Protein AF-A0A813GAQ8-F1 (afdb_monomer)

pLDDT: mean 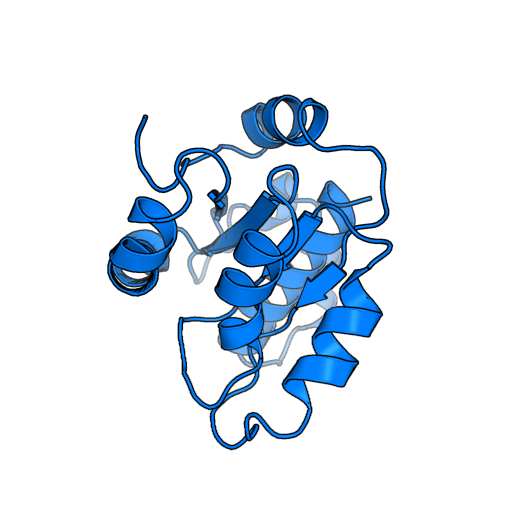83.25, std 10.01, range [45.62, 95.88]

Organism: Polarella glacialis (NCBI:txid89957)

Nearest PDB structures (foldseek):
  3jte-assembly1_A  TM=4.793E-01  e=2.007E+00  Acetivibrio thermocellus ATCC 27405
  4rpi-assembly2_B  TM=3.669E-01  e=3.380E+00  Mycobacterium tuberculosis
  4rpi-assembly1_C  TM=3.665E-01  e=3.851E+00  Mycobacterium tuberculosis
  8uwq-assembly1_A  TM=3.084E-01  e=8.418E+00  Bacteroides thetaiotaomicron VPI-5482

Secondary structure (DSSP, 8-state):
--SEEE--HHHHHHHHTTS-S--EEEE----S---GGGHHHHHHTTTT-SEEEE-----TTSGGGHHHHHHHH-TT-EEEEEEEGGGHHHHHHHTHHHHHHSTTTEEEEEE---TTT-TTTTTTT-HHHHHHTTTS-HHHHHHHHHHHHHHHHH-

Foldseek 3Di:
DQLEAEDALVVVLVLCVLADDFFEAEFEWDDFQQACPCLVVVLVVCVRPQEYEYADFDDNRTPNVNVLVNCVVDVRRAYEYEAAPVCVVVRCVRCVVSSNVNPSRHYYHHAPCDPDPHVCCVVLVNVVVLVVCPPPDSVVSVSVSRSVSCNVSRD

Structure (mmCIF, N/CA/C/O backbone):
data_AF-A0A813GAQ8-F1
#
_entry.id   AF-A0A813GAQ8-F1
#
loop_
_atom_site.group_PDB
_atom_site.id
_atom_site.type_symbol
_atom_site.label_atom_id
_atom_site.label_alt_id
_atom_site.label_comp_id
_atom_site.label_asym_id
_atom_site.label_entity_id
_atom_site.label_seq_id
_atom_site.pdbx_PDB_ins_code
_atom_site.Cartn_x
_atom_site.Cartn_y
_atom_site.Cartn_z
_atom_site.occupancy
_atom_site.B_iso_or_equiv
_atom_site.auth_seq_id
_atom_site.auth_comp_id
_atom_site.auth_asym_id
_atom_site.auth_atom_id
_atom_site.pdbx_PDB_model_num
ATOM 1 N N . MET A 1 1 ? -11.928 14.514 4.414 1.00 47.16 1 MET A N 1
ATOM 2 C CA . MET A 1 1 ? -10.513 14.083 4.308 1.00 47.16 1 MET A CA 1
ATOM 3 C C . MET A 1 1 ? -10.247 13.705 2.863 1.00 47.16 1 MET A C 1
ATOM 5 O O . MET A 1 1 ? -11.200 13.271 2.224 1.00 47.16 1 MET A O 1
ATOM 9 N N . PRO A 1 2 ? -9.024 13.881 2.333 1.00 51.22 2 PRO A N 1
ATOM 10 C CA . PRO A 1 2 ? -8.689 13.305 1.038 1.00 51.22 2 PRO A CA 1
ATOM 11 C C . PRO A 1 2 ? -8.963 11.790 1.075 1.00 51.22 2 PRO A C 1
ATOM 13 O O . PRO A 1 2 ? -8.690 11.161 2.102 1.00 51.22 2 PRO A O 1
ATOM 16 N N . PRO A 1 3 ? -9.537 11.224 0.004 1.00 72.19 3 PRO A N 1
ATOM 17 C CA . PRO A 1 3 ? -9.980 9.830 -0.029 1.00 72.19 3 PRO A CA 1
ATOM 18 C C . PRO A 1 3 ? -8.809 8.863 0.185 1.00 72.19 3 PRO A C 1
ATOM 20 O O . PRO A 1 3 ? -8.906 7.921 0.970 1.00 72.19 3 PRO A O 1
ATOM 23 N N . LEU A 1 4 ? -7.659 9.177 -0.421 1.00 85.62 4 LEU A N 1
ATOM 24 C CA . LEU A 1 4 ? -6.398 8.464 -0.260 1.00 85.62 4 LEU A CA 1
ATOM 25 C C . LEU A 1 4 ? -5.351 9.388 0.376 1.00 85.62 4 LEU A C 1
ATOM 27 O O . LEU A 1 4 ? -5.082 10.485 -0.122 1.00 85.62 4 LEU A O 1
ATOM 31 N N . VAL A 1 5 ? -4.761 8.954 1.490 1.00 90.69 5 VAL A N 1
ATOM 32 C CA . VAL A 1 5 ? -3.795 9.750 2.258 1.00 90.69 5 VAL A CA 1
ATOM 33 C C . VAL A 1 5 ? -2.386 9.564 1.690 1.00 90.69 5 VAL A C 1
ATOM 35 O O . VAL A 1 5 ? -1.836 8.468 1.742 1.00 90.69 5 VAL A O 1
ATOM 38 N N . LYS A 1 6 ? -1.772 10.634 1.173 1.00 91.75 6 LYS A N 1
ATOM 39 C CA . LYS A 1 6 ? -0.346 10.629 0.801 1.00 91.75 6 LYS A CA 1
ATOM 40 C C . LYS A 1 6 ? 0.505 10.844 2.056 1.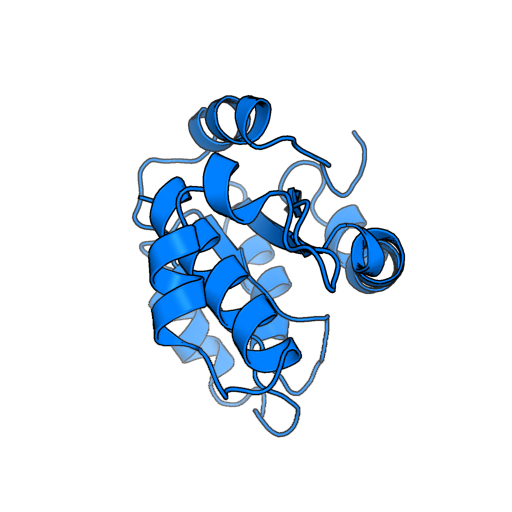00 91.75 6 LYS A C 1
ATOM 42 O O . LYS A 1 6 ? 0.310 11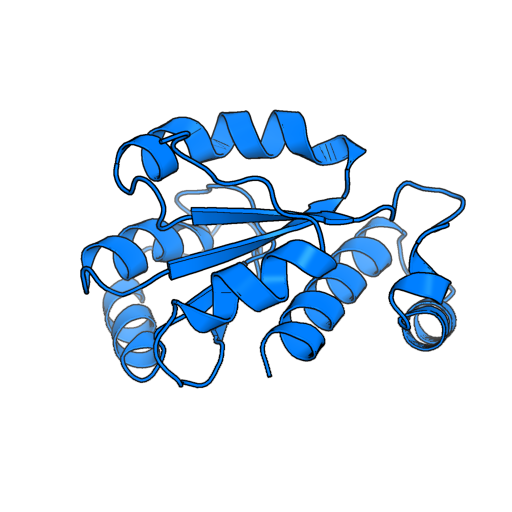.836 2.756 1.00 91.75 6 LYS A O 1
ATOM 47 N N . LEU A 1 7 ? 1.435 9.937 2.330 1.00 90.31 7 LEU A N 1
ATOM 48 C CA . LEU A 1 7 ? 2.294 9.947 3.518 1.00 90.31 7 LEU A CA 1
ATOM 49 C C . LEU A 1 7 ? 3.768 9.993 3.112 1.00 90.31 7 LEU A C 1
ATOM 51 O O . LEU A 1 7 ? 4.144 9.402 2.111 1.00 90.31 7 LEU A O 1
ATOM 55 N N . SER A 1 8 ? 4.624 10.648 3.893 1.00 87.12 8 SER A N 1
ATOM 56 C CA . SER A 1 8 ? 6.060 10.358 3.849 1.00 87.12 8 SER A CA 1
ATOM 57 C C . SER A 1 8 ? 6.344 9.120 4.703 1.00 87.12 8 SER A C 1
ATOM 59 O O . SER A 1 8 ? 5.481 8.675 5.458 1.00 87.12 8 SER A O 1
ATOM 61 N N . LEU A 1 9 ? 7.559 8.573 4.640 1.00 80.25 9 LEU A N 1
ATOM 62 C CA . LEU A 1 9 ? 7.973 7.517 5.576 1.00 80.25 9 LEU A CA 1
ATOM 63 C C . LEU A 1 9 ? 7.862 7.978 7.035 1.00 80.25 9 LEU A C 1
ATOM 65 O O . LEU A 1 9 ? 7.390 7.231 7.887 1.00 80.25 9 LEU A O 1
ATOM 69 N N . ASP A 1 10 ? 8.227 9.232 7.300 1.00 81.94 10 ASP A N 1
ATOM 70 C CA . ASP A 1 10 ? 8.186 9.799 8.648 1.00 81.94 10 ASP A CA 1
ATOM 71 C C . ASP A 1 10 ? 6.741 9.903 9.162 1.00 81.94 10 ASP A C 1
ATOM 73 O O . ASP A 1 10 ? 6.449 9.553 10.306 1.00 81.94 10 ASP A O 1
ATOM 77 N N . THR A 1 11 ? 5.798 10.335 8.313 1.00 88.56 11 THR A N 1
ATOM 78 C CA . THR A 1 11 ? 4.383 10.430 8.707 1.00 88.56 11 THR A CA 1
ATOM 79 C C . THR A 1 11 ? 3.652 9.092 8.643 1.00 88.56 11 THR A C 1
ATOM 81 O O . THR A 1 11 ? 2.608 8.937 9.282 1.00 88.56 11 THR A O 1
ATOM 84 N N . PHE A 1 12 ? 4.205 8.103 7.938 1.00 87.62 12 PHE A N 1
ATOM 85 C CA . PHE A 1 12 ? 3.674 6.747 7.906 1.00 87.62 12 PHE A CA 1
ATOM 86 C C . PHE A 1 12 ? 3.703 6.088 9.286 1.00 87.62 12 PHE A C 1
ATOM 88 O O . PHE A 1 12 ? 2.694 5.507 9.680 1.00 87.62 12 PHE A O 1
ATOM 95 N N . ALA A 1 13 ? 4.778 6.251 10.063 1.00 84.44 13 ALA A N 1
ATOM 96 C CA . ALA A 1 13 ? 4.855 5.707 11.421 1.00 84.44 13 ALA A CA 1
ATOM 97 C C . ALA A 1 13 ? 3.717 6.231 12.322 1.00 84.44 13 ALA A C 1
ATOM 99 O O . ALA A 1 13 ? 3.039 5.460 13.003 1.00 84.44 13 ALA A O 1
ATOM 100 N N . ALA A 1 14 ? 3.440 7.537 12.260 1.00 87.31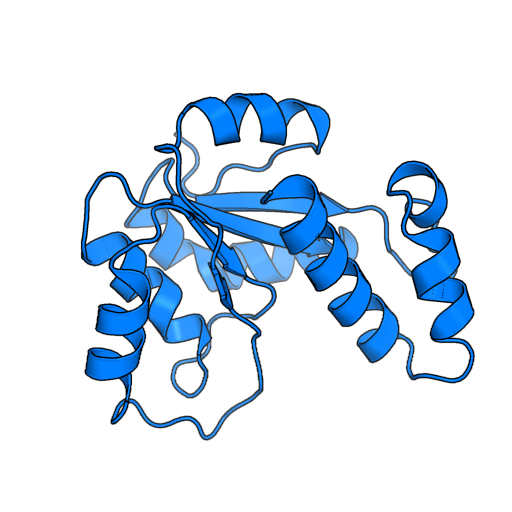 14 ALA A N 1
ATOM 101 C CA . ALA A 1 14 ? 2.344 8.150 13.010 1.00 87.31 14 ALA A CA 1
ATOM 102 C C . ALA A 1 14 ? 0.963 7.663 12.534 1.00 87.31 14 ALA A C 1
ATOM 104 O O . ALA A 1 14 ? 0.079 7.405 13.347 1.00 87.31 14 ALA A O 1
ATOM 105 N N . TRP A 1 15 ? 0.770 7.499 11.222 1.00 89.81 15 TRP A N 1
ATOM 106 C CA . TRP A 1 15 ? -0.471 6.949 10.673 1.00 89.81 15 TRP A CA 1
ATOM 107 C C . TRP A 1 15 ? -0.678 5.477 11.068 1.00 89.81 15 TRP A C 1
ATOM 109 O O . TRP A 1 15 ? -1.795 5.087 11.416 1.00 89.81 15 TRP A O 1
ATOM 119 N N . ARG A 1 16 ? 0.397 4.675 11.069 1.00 85.75 16 ARG A N 1
ATOM 120 C CA . ARG A 1 16 ? 0.406 3.255 11.456 1.00 85.75 16 ARG A CA 1
ATOM 121 C C . ARG A 1 16 ? 0.053 3.049 12.926 1.00 85.75 16 ARG A C 1
ATOM 123 O O . ARG A 1 16 ? -0.620 2.069 13.233 1.00 85.75 16 ARG A O 1
ATOM 130 N N . ALA A 1 17 ? 0.431 3.977 13.805 1.00 87.06 17 ALA A N 1
ATOM 131 C CA . ALA A 1 17 ? 0.061 3.939 15.221 1.00 87.06 17 ALA A CA 1
ATOM 132 C C . ALA A 1 17 ? -1.464 4.002 15.452 1.00 87.06 17 ALA A C 1
ATOM 134 O O . ALA A 1 17 ? -1.952 3.573 16.492 1.00 87.06 17 ALA A O 1
ATOM 135 N N . GLY A 1 18 ? -2.229 4.511 14.479 1.00 85.50 18 GLY A N 1
ATOM 136 C CA . GLY A 1 18 ? -3.695 4.500 14.495 1.00 85.50 18 GLY A CA 1
ATOM 137 C C . GLY A 1 18 ? -4.333 3.223 13.934 1.00 85.50 18 GLY A C 1
ATOM 138 O O . GLY A 1 18 ? -5.550 3.189 13.750 1.00 85.50 18 GLY A O 1
ATOM 139 N N . VAL A 1 19 ? -3.539 2.207 13.593 1.00 87.62 19 VAL A N 1
ATOM 140 C CA . VAL A 1 19 ? -4.007 0.893 13.137 1.00 87.62 19 VAL A CA 1
ATOM 141 C C . VAL A 1 19 ? -3.806 -0.102 14.276 1.00 87.62 19 VAL A C 1
ATOM 143 O O . VAL A 1 19 ? -2.729 -0.076 14.874 1.00 87.62 19 VAL A O 1
ATOM 146 N N . PRO A 1 20 ? -4.784 -0.982 14.573 1.00 87.31 20 PRO A N 1
ATOM 147 C CA . PRO A 1 20 ? -4.611 -2.008 15.594 1.00 87.31 20 PRO A CA 1
ATOM 148 C C . PRO A 1 20 ? -3.300 -2.785 15.429 1.00 87.31 20 PRO A C 1
ATOM 150 O O . PRO A 1 20 ? -2.796 -2.979 14.315 1.00 87.31 20 PRO A O 1
ATOM 153 N N . GLU A 1 21 ? -2.736 -3.205 16.556 1.00 84.12 21 GLU A N 1
ATOM 154 C CA . GLU A 1 21 ? -1.541 -4.037 16.562 1.00 84.12 21 GLU A CA 1
ATOM 155 C C . GLU A 1 21 ? -1.893 -5.413 15.982 1.00 84.12 21 GLU A C 1
ATOM 157 O O . GLU A 1 21 ? -2.754 -6.128 16.491 1.00 84.12 21 GLU A O 1
ATOM 162 N N . SER A 1 22 ? -1.278 -5.732 14.850 1.00 84.06 22 SER A N 1
ATOM 163 C CA . SER A 1 22 ? -1.405 -6.995 14.130 1.00 84.06 22 SER A CA 1
ATOM 164 C C . SER A 1 22 ? -0.204 -7.139 13.208 1.00 84.06 22 SER A C 1
ATOM 166 O O . SER A 1 22 ? 0.427 -6.135 12.854 1.00 84.06 22 SER A O 1
ATOM 168 N N . GLU A 1 23 ? 0.037 -8.354 12.726 1.00 84.94 23 GLU A N 1
ATOM 169 C CA . GLU A 1 23 ? 0.911 -8.558 11.575 1.00 84.94 23 GLU A CA 1
ATOM 170 C C . GLU A 1 23 ? 0.389 -7.779 10.355 1.00 84.94 23 GLU A C 1
ATOM 172 O O . GLU A 1 23 ? -0.782 -7.371 10.291 1.00 84.94 23 GLU A O 1
ATOM 177 N N . VAL A 1 24 ? 1.272 -7.555 9.381 1.00 86.69 24 VAL A N 1
ATOM 178 C CA . VAL A 1 24 ? 0.937 -6.906 8.110 1.00 86.69 24 VAL A CA 1
ATOM 179 C C . VAL A 1 24 ? 0.920 -7.944 7.010 1.00 86.69 24 VAL A C 1
ATOM 181 O O . VAL A 1 24 ? 1.925 -8.601 6.738 1.00 86.69 24 VAL A O 1
ATOM 184 N N . LEU A 1 25 ? -0.221 -8.058 6.336 1.00 89.19 25 LEU A N 1
ATOM 185 C CA . LEU A 1 25 ? -0.345 -8.924 5.177 1.00 89.19 25 LEU A CA 1
ATOM 186 C C . LEU A 1 25 ? 0.131 -8.169 3.938 1.00 89.19 25 LEU A C 1
ATOM 188 O O . LEU A 1 25 ? -0.449 -7.155 3.554 1.00 89.19 25 LEU A O 1
ATOM 192 N N . HIS A 1 26 ? 1.174 -8.670 3.285 1.00 87.06 26 HIS A N 1
ATOM 193 C CA . HIS A 1 26 ? 1.625 -8.118 2.014 1.00 87.06 26 HIS A CA 1
ATOM 194 C C . HIS A 1 26 ? 0.934 -8.835 0.847 1.00 87.06 26 HIS A C 1
ATOM 196 O O . HIS A 1 26 ? 1.155 -10.024 0.617 1.00 87.06 26 HIS A O 1
ATOM 202 N N . VAL A 1 27 ? 0.109 -8.106 0.095 1.00 86.00 27 VAL A N 1
ATOM 203 C C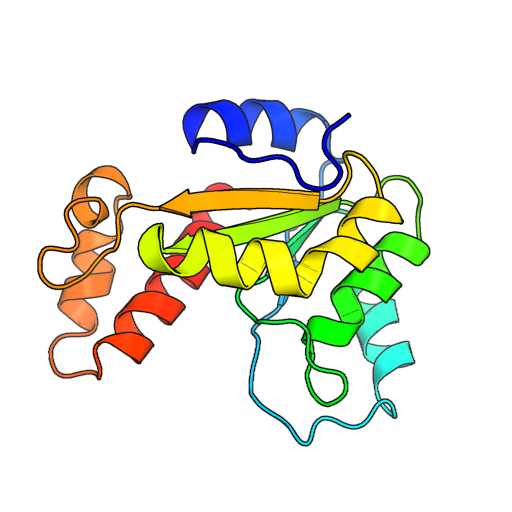A . VAL A 1 27 ? -0.576 -8.604 -1.102 1.00 86.00 27 VAL A CA 1
ATOM 204 C C . VAL A 1 27 ? 0.181 -8.143 -2.337 1.00 86.00 27 VAL A C 1
ATOM 206 O O . VAL A 1 27 ? 0.167 -6.959 -2.682 1.00 86.00 27 VAL A O 1
ATOM 209 N N . LYS A 1 28 ? 0.805 -9.099 -3.031 1.00 77.56 28 LYS A N 1
ATOM 210 C CA . LYS A 1 28 ? 1.443 -8.829 -4.316 1.00 77.56 28 LYS A CA 1
ATOM 211 C C . LYS A 1 28 ? 0.431 -8.806 -5.454 1.00 77.56 28 LYS A C 1
ATOM 213 O O . LYS A 1 28 ? -0.359 -9.738 -5.624 1.00 77.56 28 LYS A O 1
ATOM 218 N N . GLY A 1 29 ? 0.507 -7.766 -6.277 1.00 68.50 29 GLY A N 1
ATOM 219 C CA . GLY A 1 29 ? -0.179 -7.721 -7.562 1.00 68.50 29 GLY A CA 1
ATOM 220 C C . GLY A 1 29 ? 0.548 -8.578 -8.593 1.00 68.50 29 GLY A C 1
ATOM 221 O O . GLY A 1 29 ? 1.461 -8.101 -9.255 1.00 68.50 29 GLY A O 1
ATOM 222 N N . PHE A 1 30 ? 0.149 -9.837 -8.752 1.00 62.66 30 PHE A N 1
ATOM 223 C CA . PHE A 1 30 ? 0.449 -10.584 -9.977 1.00 62.66 30 PHE A CA 1
ATOM 224 C C . PHE A 1 30 ? -0.692 -10.364 -10.975 1.00 62.66 30 PHE A C 1
ATOM 226 O O . PHE A 1 30 ? -1.802 -10.061 -10.543 1.00 62.66 30 PHE A O 1
ATOM 233 N N . GLY A 1 31 ? -0.395 -10.438 -12.278 1.00 60.59 31 GLY A N 1
ATOM 234 C CA . GLY A 1 31 ? -1.280 -10.011 -13.371 1.00 60.59 31 GLY A CA 1
ATOM 235 C C . GLY A 1 31 ? -2.662 -10.682 -13.446 1.00 60.59 31 GLY A C 1
ATOM 236 O O . GLY A 1 31 ? -3.182 -11.255 -12.494 1.00 60.59 31 GLY A O 1
ATOM 237 N N . CYS A 1 32 ? -3.292 -10.592 -14.616 1.00 67.50 32 CYS A N 1
ATOM 238 C CA . CYS A 1 32 ? -4.626 -11.142 -14.843 1.00 67.50 32 CYS A CA 1
ATOM 239 C C . CYS A 1 32 ? -4.678 -12.684 -14.716 1.00 67.50 32 CYS A C 1
ATOM 241 O O . CYS A 1 32 ? -3.652 -13.363 -14.707 1.00 67.50 32 CYS A O 1
ATOM 243 N N . ASN A 1 33 ? -5.897 -13.238 -14.690 1.00 76.38 33 ASN A N 1
ATOM 244 C CA . ASN A 1 33 ? -6.244 -14.673 -14.623 1.00 76.38 33 ASN A CA 1
ATOM 245 C C . ASN A 1 33 ? -6.367 -15.295 -13.227 1.00 76.38 33 ASN A C 1
ATOM 247 O O . ASN A 1 33 ? -6.564 -16.505 -13.112 1.00 76.38 33 ASN A O 1
ATOM 251 N N . VAL A 1 34 ? -6.364 -14.496 -12.162 1.00 76.44 34 VAL A N 1
ATOM 252 C CA . VAL A 1 34 ? -6.851 -14.970 -10.863 1.00 76.44 34 VAL A CA 1
ATOM 253 C C . VAL A 1 34 ? -8.367 -14.787 -10.853 1.00 76.44 34 VAL A C 1
ATOM 255 O O . VAL A 1 34 ? -8.846 -13.659 -10.809 1.00 76.44 34 VAL A O 1
ATOM 258 N N . GLY A 1 35 ? -9.149 -15.866 -10.920 1.00 77.06 35 GLY A N 1
ATOM 259 C CA . GLY A 1 35 ? -10.615 -15.794 -10.815 1.00 77.06 35 GLY A CA 1
ATOM 260 C C . GLY A 1 35 ? -11.084 -15.535 -9.379 1.00 77.06 35 GLY A C 1
ATOM 261 O O . GLY A 1 35 ? -10.346 -15.818 -8.438 1.00 77.06 35 GLY A O 1
ATOM 262 N N . SER A 1 36 ? -12.310 -15.030 -9.195 1.00 85.25 36 SER A N 1
ATOM 263 C CA . SER A 1 36 ? -12.898 -14.708 -7.876 1.00 85.25 36 SER A CA 1
ATOM 264 C C . SER A 1 36 ? -13.241 -15.924 -7.005 1.00 85.25 36 SER A C 1
ATOM 266 O O . SER A 1 36 ? -13.693 -15.763 -5.873 1.00 85.25 36 SER A O 1
ATOM 268 N N . TYR A 1 37 ? -13.015 -17.137 -7.514 1.00 86.06 37 TYR A N 1
ATOM 269 C CA . TYR A 1 37 ? -13.347 -18.403 -6.858 1.00 86.06 37 TYR A CA 1
ATOM 270 C C . TYR A 1 37 ? -12.696 -18.569 -5.478 1.00 86.06 37 TYR A C 1
ATOM 272 O O . TYR A 1 37 ? -13.287 -19.199 -4.613 1.00 86.06 37 TYR A O 1
ATOM 280 N N . TYR A 1 38 ? -11.521 -17.969 -5.262 1.00 85.50 38 TYR A N 1
ATOM 281 C CA . TYR A 1 38 ? -10.774 -18.052 -4.000 1.00 85.50 38 TYR A CA 1
ATOM 282 C C . TYR A 1 38 ? -10.979 -16.845 -3.083 1.00 85.50 38 TYR A C 1
ATOM 284 O O . TYR A 1 38 ? -10.288 -16.719 -2.079 1.00 85.50 38 TYR A O 1
ATOM 292 N N . ASP A 1 39 ? -11.882 -15.919 -3.417 1.00 89.38 39 ASP A N 1
ATOM 293 C CA . ASP A 1 39 ? -11.973 -14.658 -2.677 1.00 89.38 39 ASP A CA 1
ATOM 294 C C . ASP A 1 39 ? -12.423 -14.858 -1.233 1.00 89.38 39 ASP A C 1
ATOM 296 O O . ASP A 1 39 ? -11.945 -14.147 -0.357 1.00 89.38 39 ASP A O 1
ATOM 300 N N . ALA A 1 40 ? -13.323 -15.810 -0.981 1.00 90.56 40 ALA A N 1
ATOM 301 C CA . ALA A 1 40 ? -13.773 -16.117 0.373 1.00 90.56 40 ALA A CA 1
ATOM 302 C C . ALA A 1 40 ? -12.621 -16.671 1.223 1.00 90.56 40 ALA A C 1
ATOM 304 O O . ALA A 1 40 ? -12.343 -16.129 2.289 1.00 90.56 40 ALA A O 1
ATOM 305 N N . ASP A 1 41 ? -11.905 -17.671 0.708 1.00 90.69 41 ASP A N 1
ATOM 306 C CA . ASP A 1 41 ? -10.771 -18.291 1.402 1.00 90.69 41 ASP A CA 1
ATOM 307 C C . ASP A 1 41 ? -9.628 -17.289 1.613 1.00 90.69 41 ASP A C 1
ATOM 309 O O . ASP A 1 41 ? -9.045 -17.204 2.692 1.00 90.69 41 ASP A O 1
ATOM 313 N N . ALA A 1 42 ? -9.333 -16.474 0.596 1.00 89.31 42 ALA A N 1
ATOM 314 C CA . ALA A 1 42 ? -8.309 -15.443 0.687 1.00 89.31 42 ALA A CA 1
ATOM 315 C C . ALA A 1 42 ? -8.685 -14.344 1.692 1.00 89.31 42 ALA A C 1
ATOM 317 O O . ALA A 1 42 ? -7.807 -13.837 2.384 1.00 89.31 42 ALA A O 1
ATOM 318 N N . LEU A 1 43 ? -9.969 -13.982 1.799 1.00 91.38 43 LEU A N 1
ATOM 319 C CA . LEU A 1 43 ? -10.445 -13.041 2.814 1.00 91.38 43 LEU A CA 1
ATOM 320 C C . LEU A 1 43 ? -10.416 -13.638 4.217 1.00 91.38 43 LEU A C 1
ATOM 322 O O . LEU A 1 43 ? -10.019 -12.931 5.142 1.00 91.38 43 LEU A O 1
ATOM 326 N N . ASP A 1 44 ? -10.782 -14.908 4.390 1.00 92.12 44 ASP A N 1
ATOM 327 C CA . ASP A 1 44 ? -10.679 -15.582 5.689 1.00 92.12 44 ASP A CA 1
ATOM 328 C C . ASP A 1 44 ? -9.224 -15.623 6.172 1.00 92.12 44 ASP A C 1
ATOM 330 O O . ASP A 1 44 ? -8.938 -15.300 7.325 1.00 92.12 44 ASP A O 1
ATOM 334 N N . ALA A 1 45 ? -8.275 -15.852 5.260 1.00 90.75 45 ALA A N 1
ATOM 335 C CA . ALA A 1 45 ? -6.849 -15.762 5.560 1.00 90.75 45 ALA A CA 1
ATOM 336 C C . ALA A 1 45 ? -6.397 -14.357 6.017 1.00 90.75 45 ALA A C 1
ATOM 338 O O . ALA A 1 45 ? -5.330 -14.225 6.607 1.00 90.75 45 ALA A O 1
ATOM 339 N N . THR A 1 46 ? -7.193 -13.302 5.791 1.00 90.81 46 THR A N 1
ATOM 340 C CA . THR A 1 46 ? -6.894 -11.936 6.263 1.00 90.81 46 THR A CA 1
ATOM 341 C C . THR A 1 46 ? -7.476 -11.615 7.645 1.00 90.81 46 THR A C 1
ATOM 343 O O . THR A 1 46 ? -7.290 -10.505 8.152 1.00 90.81 46 THR A O 1
ATOM 346 N N . ARG A 1 47 ? -8.203 -12.547 8.277 1.00 89.75 47 ARG A N 1
ATOM 347 C CA . ARG A 1 47 ? -8.986 -12.275 9.497 1.00 89.75 47 ARG A CA 1
ATOM 348 C C . ARG A 1 47 ? -8.147 -11.792 10.685 1.00 89.75 47 ARG A C 1
ATOM 350 O O . ARG A 1 47 ? -8.616 -10.975 11.470 1.00 89.75 47 ARG A O 1
ATOM 357 N N . ASP A 1 48 ? -6.8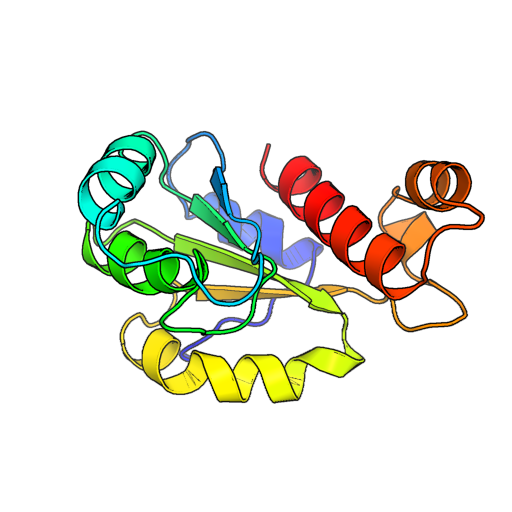98 -12.227 10.780 1.00 91.69 48 ASP A N 1
ATOM 358 C CA . ASP A 1 48 ? -6.014 -11.886 11.900 1.00 91.69 48 ASP A CA 1
ATOM 359 C C . ASP A 1 48 ? -5.192 -10.609 11.625 1.00 91.69 48 ASP A C 1
ATOM 361 O O . ASP A 1 48 ? -4.444 -10.132 12.475 1.00 91.69 48 ASP A O 1
ATOM 365 N N . PHE A 1 49 ? -5.390 -9.996 10.453 1.00 93.44 49 PHE A N 1
ATOM 366 C CA . PHE A 1 49 ? -4.694 -8.793 10.010 1.00 93.44 49 PHE A CA 1
ATOM 367 C C . PHE A 1 49 ? -5.616 -7.573 10.060 1.00 93.44 49 PHE A C 1
ATOM 369 O O . PHE A 1 49 ? -6.788 -7.639 9.684 1.00 93.44 49 PHE A O 1
ATOM 376 N N . SER A 1 50 ? -5.055 -6.437 10.474 1.00 93.75 50 SER A N 1
ATOM 377 C CA . SER A 1 50 ? -5.709 -5.119 10.454 1.00 93.75 50 SER A CA 1
ATOM 378 C C . SER A 1 50 ? -5.122 -4.181 9.391 1.00 93.75 50 SER A C 1
ATOM 380 O O . SER A 1 50 ? -5.693 -3.124 9.109 1.00 93.75 50 SER A O 1
ATOM 382 N N . LEU A 1 51 ? -3.999 -4.575 8.775 1.00 93.50 51 LEU A N 1
ATOM 383 C CA . LEU A 1 51 ? -3.307 -3.822 7.735 1.00 93.50 51 LEU A CA 1
ATOM 384 C C . LEU A 1 51 ? -2.897 -4.723 6.569 1.00 93.50 51 LEU A C 1
ATOM 386 O O . LEU A 1 51 ? -2.198 -5.718 6.764 1.00 93.50 51 LEU A O 1
ATOM 390 N N . ILE A 1 52 ? -3.269 -4.311 5.356 1.00 93.31 52 ILE A N 1
ATOM 391 C CA . ILE A 1 52 ? -2.680 -4.840 4.123 1.00 93.31 52 ILE A CA 1
ATOM 392 C C . ILE A 1 52 ? -1.690 -3.827 3.558 1.00 93.31 52 ILE A C 1
ATOM 394 O O . ILE A 1 52 ? -2.034 -2.660 3.360 1.00 93.31 52 ILE A O 1
ATOM 398 N N . ALA A 1 53 ? -0.485 -4.289 3.240 1.00 91.06 53 ALA A N 1
ATOM 399 C CA . ALA A 1 53 ? 0.394 -3.586 2.321 1.00 91.06 53 ALA A CA 1
ATOM 400 C C . ALA A 1 53 ? 0.187 -4.135 0.902 1.00 91.06 53 ALA A C 1
ATOM 402 O O . ALA A 1 53 ? 0.126 -5.353 0.738 1.00 91.06 53 ALA A O 1
ATOM 403 N N . TRP A 1 54 ? 0.071 -3.287 -0.123 1.00 90.12 54 TRP A N 1
ATOM 404 C CA . TRP A 1 54 ? -0.110 -3.761 -1.503 1.00 90.12 54 TRP A CA 1
ATOM 405 C C . TRP A 1 54 ? 0.736 -2.997 -2.519 1.00 90.12 54 TRP A C 1
ATOM 407 O O . TRP A 1 54 ? 1.024 -1.812 -2.350 1.00 90.12 54 TRP A O 1
ATOM 417 N N . ASP A 1 55 ? 1.135 -3.692 -3.585 1.00 79.25 55 ASP A N 1
ATOM 418 C CA . ASP A 1 55 ? 2.021 -3.161 -4.625 1.00 79.25 55 ASP A CA 1
ATOM 419 C C . ASP A 1 55 ? 1.444 -3.276 -6.051 1.00 79.25 55 ASP A C 1
ATOM 421 O O . ASP A 1 55 ? 2.145 -2.999 -7.024 1.00 79.25 55 ASP A O 1
ATOM 425 N N . GLY A 1 56 ? 0.157 -3.599 -6.204 1.00 78.06 56 GLY A N 1
ATOM 426 C CA . GLY A 1 56 ? -0.493 -3.773 -7.508 1.00 78.06 56 GLY A CA 1
ATOM 427 C C . GLY A 1 56 ? -1.578 -2.745 -7.840 1.00 78.06 56 GLY A C 1
ATOM 428 O O . GLY A 1 56 ? -2.146 -2.095 -6.959 1.00 78.06 56 GLY A O 1
ATOM 429 N N . ASP A 1 57 ? -1.881 -2.628 -9.127 1.00 81.31 57 ASP A N 1
ATOM 430 C CA . ASP A 1 57 ? -2.939 -1.749 -9.631 1.00 81.31 57 ASP A CA 1
ATOM 431 C C . ASP A 1 57 ? -4.308 -2.426 -9.551 1.00 81.31 57 ASP A C 1
ATOM 433 O O . ASP A 1 57 ? -4.409 -3.650 -9.395 1.00 81.31 57 ASP A O 1
ATOM 437 N N . LEU A 1 58 ? -5.378 -1.634 -9.610 1.00 79.88 58 LEU A N 1
ATOM 438 C CA . LEU A 1 58 ? -6.728 -2.164 -9.476 1.00 79.88 58 LEU A CA 1
ATOM 439 C C . LEU A 1 58 ? -7.076 -3.011 -10.705 1.00 79.88 58 LEU A C 1
ATOM 441 O O . LEU A 1 58 ? -7.262 -2.501 -11.806 1.00 79.88 58 LEU A O 1
ATOM 445 N N . GLN A 1 59 ? -7.179 -4.325 -10.513 1.00 79.50 59 GLN A N 1
ATOM 446 C CA . GLN A 1 59 ? -7.537 -5.255 -11.576 1.00 79.50 59 GLN A CA 1
ATOM 447 C C . GLN A 1 59 ? -8.521 -6.297 -11.054 1.00 79.50 59 GLN A C 1
ATOM 449 O O . GLN A 1 59 ? -8.267 -6.995 -10.072 1.00 79.50 59 GLN A O 1
ATOM 454 N N . ASN A 1 60 ? -9.639 -6.460 -11.762 1.00 74.44 60 ASN A N 1
ATOM 455 C CA . ASN A 1 60 ? -10.683 -7.417 -11.382 1.00 74.44 60 ASN A CA 1
ATOM 456 C C . ASN A 1 60 ? -10.196 -8.876 -11.430 1.00 74.44 60 ASN A C 1
ATOM 458 O O . ASN A 1 60 ? -10.667 -9.720 -10.670 1.00 74.44 60 ASN A O 1
ATOM 462 N N . ALA A 1 61 ? -9.225 -9.179 -12.292 1.00 77.69 61 ALA A N 1
ATOM 463 C CA . ALA A 1 61 ? -8.663 -10.518 -12.459 1.00 77.69 61 ALA A CA 1
ATOM 464 C C . ALA A 1 61 ? -7.319 -10.711 -11.727 1.00 77.69 61 ALA A C 1
ATOM 466 O O . ALA A 1 61 ? -6.526 -11.548 -12.149 1.00 77.69 61 ALA A O 1
ATOM 467 N N . ALA A 1 62 ? -7.064 -9.949 -10.658 1.00 82.25 62 ALA A N 1
ATOM 468 C CA . ALA A 1 62 ? -5.853 -10.034 -9.840 1.00 82.25 62 ALA A CA 1
ATOM 469 C C . ALA A 1 62 ? -6.183 -10.037 -8.338 1.00 82.25 62 ALA A C 1
ATOM 471 O O . ALA A 1 62 ? -7.290 -9.681 -7.931 1.00 82.25 62 ALA A O 1
ATOM 472 N N . PHE A 1 63 ? -5.200 -10.376 -7.497 1.00 82.94 63 PHE A N 1
ATOM 473 C CA . PHE A 1 63 ? -5.345 -10.342 -6.033 1.00 82.94 63 PHE A CA 1
ATOM 474 C C . PHE A 1 63 ? -5.625 -8.943 -5.471 1.00 82.94 63 PHE A C 1
ATOM 476 O O . PHE A 1 63 ? -6.161 -8.819 -4.372 1.00 82.94 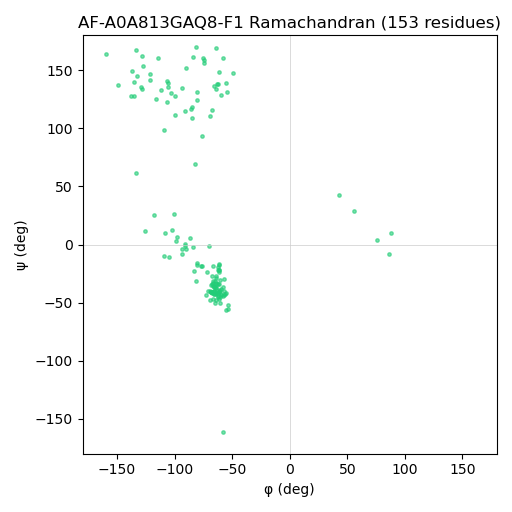63 PHE A O 1
ATOM 483 N N . THR A 1 64 ? -5.339 -7.878 -6.223 1.00 87.06 64 THR A N 1
ATOM 484 C CA . THR A 1 64 ? -5.616 -6.499 -5.797 1.00 87.06 64 THR A CA 1
ATOM 485 C C . THR A 1 64 ? -7.105 -6.228 -5.594 1.00 87.06 64 THR A C 1
ATOM 487 O O . THR A 1 64 ? -7.452 -5.386 -4.769 1.00 87.06 64 THR A O 1
ATOM 490 N N . ARG A 1 65 ? -8.012 -7.006 -6.209 1.00 88.44 65 ARG A N 1
ATOM 491 C CA . ARG A 1 65 ? -9.454 -6.926 -5.908 1.00 88.44 65 ARG A CA 1
ATOM 492 C C . ARG A 1 65 ? -9.803 -7.261 -4.454 1.00 88.44 65 ARG A C 1
ATOM 494 O O . ARG A 1 65 ? -10.910 -6.963 -4.012 1.00 88.44 65 ARG A O 1
ATOM 501 N N . LEU A 1 66 ? -8.905 -7.921 -3.718 1.00 90.69 66 LEU A N 1
ATOM 502 C CA . LEU A 1 66 ? -9.118 -8.225 -2.306 1.00 90.69 66 LEU A CA 1
ATOM 503 C C . LEU A 1 66 ? -9.011 -6.971 -1.437 1.00 90.69 66 LEU A C 1
ATOM 505 O O . LEU A 1 66 ? -9.628 -6.938 -0.382 1.00 90.69 66 LEU A O 1
ATOM 509 N N . VAL A 1 67 ? -8.312 -5.921 -1.882 1.00 93.06 67 VAL A N 1
ATOM 510 C CA . VAL A 1 67 ? -8.164 -4.656 -1.141 1.00 93.06 67 VAL A CA 1
ATOM 511 C C . VAL A 1 67 ? -9.520 -4.033 -0.768 1.00 93.06 67 VAL A C 1
ATOM 513 O O . VAL A 1 67 ? -9.765 -3.852 0.428 1.00 93.06 67 VAL A O 1
ATOM 516 N N . PRO A 1 68 ? -10.447 -3.747 -1.710 1.00 94.38 68 PRO A N 1
ATOM 517 C CA . PRO A 1 68 ? -11.758 -3.207 -1.348 1.00 94.38 68 PRO A CA 1
ATOM 518 C C . PRO A 1 68 ? -12.575 -4.176 -0.483 1.00 94.38 68 PRO A C 1
ATOM 520 O O . PRO A 1 68 ? -13.294 -3.741 0.414 1.00 94.38 68 PRO A O 1
ATOM 523 N N . LYS A 1 69 ? -12.448 -5.492 -0.697 1.00 94.31 69 LYS A N 1
ATOM 524 C CA . LYS A 1 69 ? -13.166 -6.500 0.099 1.00 94.31 69 LYS A CA 1
ATOM 525 C C . LYS A 1 69 ? -12.659 -6.569 1.544 1.00 94.31 69 LYS A C 1
ATOM 527 O O . LYS A 1 69 ? -13.456 -6.645 2.475 1.00 94.31 69 LYS A O 1
ATOM 532 N N . PHE A 1 70 ? -11.347 -6.473 1.740 1.00 95.25 70 PHE A N 1
ATOM 533 C CA . PHE A 1 70 ? -10.717 -6.389 3.052 1.00 95.25 70 PHE A CA 1
ATOM 534 C C . PHE A 1 70 ? -11.164 -5.129 3.797 1.00 95.25 70 PHE A C 1
ATOM 536 O O . PHE A 1 70 ? -11.550 -5.215 4.964 1.00 95.25 70 PHE A O 1
ATOM 543 N N . LEU A 1 71 ? -11.190 -3.976 3.122 1.00 95.50 71 LEU A N 1
ATOM 544 C CA . LEU A 1 71 ? -11.701 -2.726 3.691 1.00 95.50 71 LEU A CA 1
ATOM 545 C C . LEU A 1 71 ? -13.189 -2.829 4.071 1.00 95.50 71 LEU A C 1
ATOM 547 O O . LEU A 1 71 ? -13.592 -2.373 5.140 1.00 95.50 71 LEU A O 1
ATOM 551 N N . ALA A 1 72 ? -14.011 -3.476 3.248 1.00 95.88 72 ALA A N 1
ATOM 552 C CA . ALA A 1 72 ? -15.424 -3.678 3.557 1.00 95.88 72 ALA A CA 1
ATOM 553 C C . ALA A 1 72 ? -15.661 -4.627 4.748 1.00 95.88 72 ALA A C 1
ATOM 555 O O . ALA A 1 72 ? -16.677 -4.502 5.424 1.00 95.88 72 ALA A O 1
ATOM 556 N N . SER A 1 73 ? -14.741 -5.559 5.024 1.00 94.81 73 SER A N 1
ATOM 557 C CA . SER A 1 73 ? -14.954 -6.599 6.043 1.00 94.81 73 SER A CA 1
ATOM 558 C C . SER A 1 73 ? -15.012 -6.077 7.484 1.00 94.81 73 SER A C 1
ATOM 560 O O . SER A 1 73 ? -15.752 -6.624 8.298 1.00 94.81 73 SER A O 1
ATOM 562 N N . ARG A 1 74 ? -14.242 -5.031 7.815 1.00 93.75 74 ARG A N 1
ATOM 563 C CA . ARG A 1 74 ? -14.165 -4.425 9.157 1.00 93.75 74 ARG A CA 1
ATOM 564 C C . ARG A 1 74 ? -13.863 -2.942 9.033 1.00 93.75 74 ARG A C 1
ATOM 566 O O . ARG A 1 74 ? -12.976 -2.578 8.271 1.00 93.75 74 ARG A O 1
ATOM 573 N N . GLU A 1 75 ? -14.533 -2.090 9.805 1.00 92.31 75 GLU A N 1
ATOM 574 C CA . GLU A 1 75 ? -14.360 -0.626 9.739 1.00 92.31 75 GLU A CA 1
ATOM 575 C C . GLU A 1 75 ? -12.955 -0.153 10.140 1.00 92.31 75 GLU A C 1
ATOM 577 O O . GLU A 1 75 ? -12.477 0.873 9.658 1.00 92.31 75 GLU A O 1
ATOM 582 N N . THR A 1 76 ? -12.268 -0.921 10.986 1.00 92.25 76 THR A N 1
ATOM 583 C CA . THR A 1 76 ? -10.917 -0.618 11.476 1.00 92.25 76 THR A CA 1
ATOM 584 C C . THR A 1 76 ? -9.812 -0.996 10.495 1.00 92.25 76 THR A C 1
ATOM 586 O O . THR A 1 76 ? -8.689 -0.512 10.641 1.00 92.25 76 THR A O 1
ATOM 589 N N . ASN A 1 77 ? -10.107 -1.825 9.488 1.00 95.06 77 ASN A N 1
ATOM 590 C CA . ASN A 1 77 ? -9.104 -2.276 8.530 1.00 95.06 77 ASN A CA 1
ATOM 591 C C . ASN A 1 77 ? -8.544 -1.093 7.740 1.00 95.06 77 ASN A C 1
ATOM 593 O O . ASN A 1 77 ? -9.299 -0.230 7.276 1.00 95.06 77 ASN A O 1
ATOM 597 N N . LYS A 1 78 ? -7.230 -1.080 7.534 1.00 95.25 78 LYS A N 1
ATOM 598 C CA . LYS A 1 78 ? -6.564 -0.089 6.688 1.00 95.25 78 LYS A CA 1
ATOM 599 C C . LYS A 1 78 ? -5.668 -0.753 5.663 1.00 95.25 78 LYS A C 1
ATOM 601 O O . LYS A 1 78 ? -5.285 -1.908 5.811 1.00 95.25 78 LYS A O 1
ATOM 606 N N . VAL A 1 79 ? -5.315 -0.007 4.628 1.00 94.75 79 VAL A N 1
ATOM 607 C CA . VAL A 1 79 ? -4.375 -0.466 3.608 1.00 94.75 79 VAL A CA 1
ATOM 608 C C . VAL A 1 79 ? -3.328 0.604 3.327 1.00 94.75 79 VAL A C 1
ATOM 610 O O . VAL A 1 79 ? -3.643 1.797 3.333 1.00 94.75 79 VAL A O 1
ATOM 613 N N . VAL A 1 80 ? -2.090 0.186 3.049 1.00 93.88 80 VAL A N 1
ATOM 614 C CA . VAL A 1 80 ? -1.010 1.074 2.591 1.00 93.88 80 VAL A CA 1
ATOM 615 C C . VAL A 1 80 ? -0.327 0.560 1.321 1.00 93.88 80 VAL A C 1
ATOM 617 O O . VAL A 1 80 ? 0.038 -0.607 1.226 1.00 93.88 80 VAL A O 1
ATOM 620 N N . ALA A 1 81 ? -0.122 1.436 0.342 1.00 91.94 81 ALA A N 1
ATOM 621 C CA . ALA A 1 81 ? 0.694 1.137 -0.827 1.00 91.94 81 ALA A CA 1
ATOM 622 C C . ALA A 1 81 ? 2.034 1.855 -0.745 1.00 91.94 81 ALA A C 1
ATOM 624 O O . ALA A 1 81 ? 2.089 3.035 -0.406 1.00 91.94 81 ALA A O 1
ATOM 625 N N . PHE A 1 82 ? 3.106 1.173 -1.130 1.00 88.25 82 PHE A N 1
ATOM 626 C CA . PHE A 1 82 ? 4.383 1.816 -1.426 1.00 88.25 82 PHE A CA 1
ATOM 627 C C . PHE A 1 82 ? 4.484 1.949 -2.943 1.00 88.25 82 PHE A C 1
ATOM 629 O O . PHE A 1 82 ? 4.266 0.980 -3.676 1.00 88.25 82 PHE A O 1
ATOM 636 N N . ARG A 1 83 ? 4.759 3.160 -3.433 1.00 87.50 83 ARG A N 1
ATOM 637 C CA . ARG A 1 83 ? 4.724 3.463 -4.870 1.00 87.50 83 ARG A CA 1
ATOM 638 C C . ARG A 1 83 ? 5.927 4.271 -5.304 1.00 87.50 83 ARG A C 1
ATOM 640 O O . ARG A 1 83 ? 6.332 5.193 -4.612 1.00 87.50 83 ARG A O 1
ATOM 647 N N . ILE A 1 84 ? 6.469 3.956 -6.473 1.00 86.31 84 ILE A N 1
ATOM 648 C CA . ILE A 1 84 ? 7.485 4.801 -7.099 1.00 86.31 84 ILE A CA 1
ATOM 649 C C . ILE A 1 84 ? 6.838 6.153 -7.425 1.00 86.31 84 ILE A C 1
ATOM 651 O O . ILE A 1 84 ? 5.718 6.192 -7.940 1.00 86.31 84 ILE A O 1
ATOM 655 N N . ARG A 1 85 ? 7.515 7.260 -7.095 1.00 86.75 85 ARG A N 1
ATOM 656 C CA . ARG A 1 85 ? 6.946 8.611 -7.204 1.00 86.75 85 ARG A CA 1
ATOM 657 C C . ARG A 1 85 ? 6.436 8.929 -8.613 1.00 86.75 85 ARG A C 1
ATOM 659 O O . ARG A 1 85 ? 5.336 9.464 -8.723 1.00 86.75 85 ARG A O 1
ATOM 666 N N . SER A 1 86 ? 7.162 8.556 -9.667 1.00 85.94 86 SER A N 1
ATOM 667 C CA . SER A 1 86 ? 6.716 8.756 -11.059 1.00 85.94 86 SER A CA 1
ATOM 668 C C . SER A 1 86 ? 5.422 8.022 -11.435 1.00 85.94 86 SER A C 1
ATOM 670 O O . SER A 1 86 ? 4.723 8.454 -12.347 1.00 85.94 86 SER A O 1
ATOM 672 N N . GLN A 1 87 ? 5.062 6.947 -10.729 1.00 86.62 87 GLN A N 1
ATOM 673 C CA . GLN A 1 87 ? 3.847 6.158 -10.985 1.00 86.62 87 GLN A CA 1
ATOM 674 C C . GLN A 1 87 ? 2.653 6.612 -10.135 1.00 86.62 87 GLN A C 1
ATOM 676 O O . GLN A 1 87 ? 1.549 6.077 -10.260 1.00 86.62 87 GLN A O 1
ATOM 681 N N . LEU A 1 88 ? 2.865 7.581 -9.241 1.00 88.56 88 LEU A N 1
ATOM 682 C CA . LEU A 1 88 ? 1.892 7.952 -8.227 1.00 88.56 88 LEU A CA 1
ATOM 683 C C . LEU A 1 88 ? 0.584 8.469 -8.835 1.00 88.56 88 LEU A C 1
ATOM 685 O O . LEU A 1 88 ? -0.482 8.081 -8.373 1.00 88.56 88 LEU A O 1
ATOM 689 N N . ASP A 1 89 ? 0.643 9.326 -9.851 1.00 90.19 89 ASP A N 1
ATOM 690 C CA . ASP A 1 89 ? -0.566 9.958 -10.389 1.00 90.19 89 ASP A CA 1
ATOM 691 C C . ASP A 1 89 ? -1.482 8.953 -11.098 1.00 90.19 89 ASP A C 1
ATOM 693 O O . ASP A 1 89 ? -2.692 8.970 -10.869 1.00 90.19 89 ASP A O 1
ATOM 697 N N . ALA A 1 90 ? -0.908 8.025 -11.872 1.00 88.88 90 ALA A N 1
ATOM 698 C CA . ALA A 1 90 ? -1.657 6.930 -12.491 1.00 88.88 90 ALA A CA 1
ATOM 699 C C . ALA A 1 90 ? -2.302 6.032 -11.425 1.00 88.88 90 ALA A C 1
ATOM 701 O O . ALA A 1 90 ? -3.503 5.777 -11.458 1.00 88.88 90 ALA A O 1
ATOM 702 N N . PHE A 1 91 ? -1.531 5.652 -10.405 1.00 89.25 91 PHE A N 1
ATOM 703 C CA . PHE A 1 91 ? -2.035 4.846 -9.300 1.00 89.25 91 PHE A CA 1
ATOM 704 C C . PHE A 1 91 ? -3.190 5.519 -8.541 1.00 89.25 91 PHE A C 1
ATOM 706 O O . PHE A 1 91 ? -4.174 4.874 -8.187 1.00 89.25 91 PHE A O 1
ATOM 713 N N . LEU A 1 92 ? -3.087 6.822 -8.274 1.00 90.25 92 LEU A N 1
ATOM 714 C CA . LEU A 1 92 ? -4.145 7.564 -7.588 1.00 90.25 92 LEU A CA 1
ATOM 715 C C . LEU A 1 92 ? -5.426 7.634 -8.416 1.00 90.25 92 LEU A C 1
ATOM 717 O O . LEU A 1 92 ? -6.510 7.590 -7.836 1.00 90.25 92 LEU A O 1
ATOM 721 N N . ALA A 1 93 ? -5.304 7.758 -9.739 1.00 90.00 93 ALA A N 1
ATOM 722 C CA . ALA A 1 93 ? -6.448 7.735 -10.638 1.00 90.00 93 ALA A CA 1
ATOM 723 C C . ALA A 1 93 ? -7.146 6.366 -10.603 1.00 90.00 93 ALA A C 1
ATOM 725 O O . ALA A 1 93 ? -8.356 6.316 -10.390 1.00 90.00 93 ALA A O 1
ATOM 726 N N . ASP A 1 94 ? -6.383 5.273 -10.700 1.00 89.69 94 ASP A N 1
ATOM 727 C CA . ASP A 1 94 ? -6.913 3.902 -10.715 1.00 89.69 94 ASP A CA 1
ATOM 728 C C . ASP A 1 94 ? -7.648 3.520 -9.421 1.00 89.69 94 ASP A C 1
ATOM 730 O O . ASP A 1 94 ? -8.621 2.767 -9.442 1.00 89.69 94 ASP A O 1
ATOM 734 N N . TRP A 1 95 ? -7.199 4.041 -8.277 1.00 92.25 95 TRP A N 1
ATOM 735 C CA . TRP A 1 95 ? -7.759 3.710 -6.963 1.00 92.25 95 TRP A CA 1
ATOM 736 C C . TRP A 1 95 ? -8.755 4.736 -6.424 1.00 92.25 95 TRP A C 1
ATOM 738 O O . TRP A 1 95 ? -9.248 4.570 -5.304 1.00 92.25 95 TRP A O 1
ATOM 748 N N . LYS A 1 96 ? -9.067 5.785 -7.193 1.00 91.75 96 LYS A N 1
ATOM 749 C CA . LYS A 1 96 ? -9.885 6.911 -6.733 1.00 91.75 96 LYS A CA 1
ATOM 750 C C . LYS A 1 96 ? -11.230 6.468 -6.153 1.00 91.75 96 LYS A C 1
ATOM 752 O O . LYS A 1 96 ? -11.539 6.830 -5.021 1.00 91.75 96 LYS A O 1
ATOM 757 N N . ASP A 1 97 ? -11.995 5.670 -6.890 1.00 92.81 97 ASP A N 1
ATOM 758 C CA . ASP A 1 97 ? -13.359 5.289 -6.493 1.00 92.81 97 ASP A CA 1
ATOM 759 C C . ASP A 1 97 ? -13.371 4.408 -5.235 1.00 92.81 97 ASP A C 1
ATOM 761 O O . ASP A 1 97 ? -14.237 4.530 -4.362 1.00 92.81 97 ASP A O 1
ATOM 765 N N . VAL A 1 98 ? -12.363 3.540 -5.102 1.00 93.62 98 VAL A N 1
ATOM 766 C CA . VAL A 1 98 ? -12.181 2.725 -3.897 1.00 93.62 98 VAL A CA 1
ATOM 767 C C . VAL A 1 98 ? -11.838 3.627 -2.714 1.00 93.62 98 VAL A C 1
ATOM 769 O O . VAL A 1 98 ? -12.450 3.514 -1.656 1.00 93.62 98 VAL A O 1
ATOM 772 N N . ALA A 1 99 ? -10.908 4.563 -2.891 1.00 93.81 99 ALA A N 1
ATOM 773 C CA . ALA A 1 99 ? -10.510 5.479 -1.833 1.00 93.81 99 ALA A CA 1
ATOM 774 C C . ALA A 1 99 ? -11.652 6.405 -1.388 1.00 93.81 99 ALA A C 1
ATOM 776 O O . ALA A 1 99 ? -11.807 6.656 -0.192 1.00 93.81 99 ALA A O 1
ATOM 777 N N . ASP A 1 100 ? -12.485 6.865 -2.325 1.00 93.94 100 ASP A N 1
ATOM 778 C CA . ASP A 1 100 ? -13.690 7.649 -2.032 1.00 93.94 100 ASP A CA 1
ATOM 779 C C . ASP A 1 100 ? -14.686 6.856 -1.169 1.00 93.94 100 ASP A C 1
ATOM 781 O O . ASP A 1 100 ? -15.343 7.425 -0.297 1.00 93.94 100 ASP A O 1
ATOM 785 N N . SER A 1 101 ? -14.753 5.535 -1.360 1.00 95.06 101 SER A N 1
ATOM 786 C CA . SER A 1 101 ? -15.620 4.634 -0.590 1.00 95.06 101 SER A CA 1
ATOM 787 C C . SER A 1 101 ? -15.093 4.333 0.822 1.00 95.06 101 SER A C 1
ATOM 789 O O . SER A 1 101 ? -15.857 3.905 1.687 1.00 95.06 101 SER A O 1
ATOM 791 N N . PHE A 1 102 ? -13.800 4.562 1.082 1.00 94.56 102 PHE A N 1
ATOM 792 C CA . PHE A 1 102 ? -13.136 4.232 2.351 1.00 94.56 102 PHE A CA 1
ATOM 793 C C . PHE A 1 102 ? -12.256 5.388 2.874 1.00 94.56 102 PHE A C 1
ATOM 795 O O . PHE A 1 102 ? -11.039 5.228 3.045 1.00 94.56 102 PHE A O 1
ATOM 802 N N . PRO A 1 103 ? -12.846 6.561 3.174 1.00 92.25 103 PRO A N 1
ATOM 803 C CA . PRO A 1 103 ? -12.091 7.767 3.500 1.00 92.25 103 PRO A CA 1
ATOM 804 C C . PRO A 1 103 ? -11.194 7.579 4.732 1.00 92.25 103 PRO A C 1
ATOM 806 O O . PRO A 1 103 ? -11.640 7.152 5.795 1.00 92.25 103 PRO A O 1
ATOM 809 N N . GLY A 1 104 ? -9.907 7.922 4.598 1.00 91.06 104 GLY A N 1
ATOM 810 C CA . GLY A 1 104 ? -8.924 7.854 5.693 1.00 91.06 104 GLY A CA 1
ATOM 811 C C . GLY A 1 104 ? -8.424 6.442 6.040 1.00 91.06 104 GLY A C 1
ATOM 812 O O . GLY A 1 104 ? -7.644 6.273 6.989 1.00 91.06 104 GLY A O 1
ATOM 813 N N . ARG A 1 105 ? -8.851 5.431 5.275 1.00 93.75 105 ARG A N 1
ATOM 814 C CA . ARG A 1 105 ? -8.476 4.020 5.465 1.00 93.75 105 ARG A CA 1
ATOM 815 C C . ARG A 1 105 ? -7.465 3.522 4.436 1.00 93.75 105 ARG A C 1
ATOM 817 O O . ARG A 1 105 ? -6.881 2.459 4.629 1.00 93.75 105 ARG A O 1
ATOM 824 N N . MET A 1 106 ? -7.220 4.308 3.391 1.00 94.69 106 MET A N 1
ATOM 825 C CA . MET A 1 106 ? -6.212 4.042 2.370 1.00 94.69 106 MET A CA 1
ATOM 826 C C . MET A 1 106 ? -5.081 5.063 2.447 1.00 94.69 106 MET A C 1
ATOM 828 O O . MET A 1 106 ? -5.330 6.272 2.498 1.00 94.69 106 MET A O 1
ATOM 832 N N . ALA A 1 107 ? -3.844 4.578 2.419 1.00 94.19 107 ALA A N 1
ATOM 833 C CA . ALA A 1 107 ? -2.652 5.407 2.351 1.00 94.19 107 ALA A CA 1
ATOM 834 C C . ALA A 1 107 ? -1.729 4.999 1.198 1.00 94.19 107 ALA A C 1
ATOM 836 O O . ALA A 1 107 ? -1.693 3.838 0.792 1.00 94.19 107 ALA A O 1
ATOM 837 N N . VAL A 1 108 ? -0.946 5.955 0.703 1.00 93.19 108 VAL A N 1
ATOM 838 C CA . VAL A 1 108 ? 0.185 5.708 -0.196 1.00 93.19 108 VAL A CA 1
ATOM 839 C C . VAL A 1 108 ? 1.428 6.406 0.329 1.00 93.19 108 VAL A C 1
ATOM 841 O O . VAL A 1 108 ? 1.381 7.576 0.715 1.00 93.19 108 VAL A O 1
ATOM 844 N N . VAL A 1 109 ? 2.541 5.688 0.308 1.00 91.38 109 VAL A N 1
ATOM 845 C CA . VAL A 1 109 ? 3.877 6.188 0.606 1.00 91.38 109 VAL A CA 1
ATOM 846 C C . VAL A 1 109 ? 4.653 6.226 -0.713 1.00 91.38 109 VAL A C 1
ATOM 848 O O . VAL A 1 109 ? 5.115 5.178 -1.178 1.00 91.38 109 VAL A O 1
ATOM 851 N N . PRO A 1 110 ? 4.759 7.391 -1.381 1.00 89.62 110 PRO A N 1
ATOM 852 C CA . PRO A 1 110 ? 5.648 7.531 -2.514 1.00 89.62 11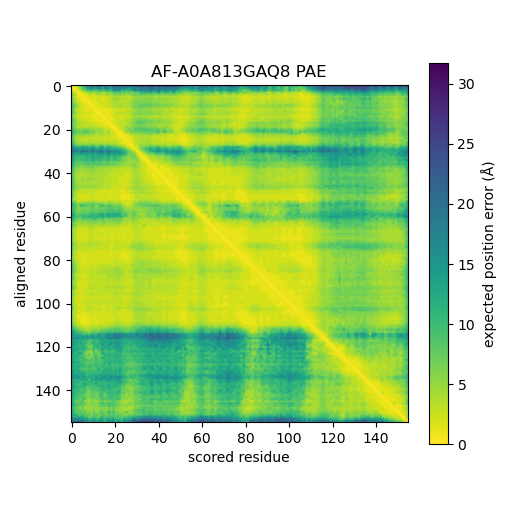0 PRO A CA 1
ATOM 853 C C . PRO A 1 110 ? 7.099 7.398 -2.054 1.00 89.62 110 PRO A C 1
ATOM 855 O O . PRO A 1 110 ? 7.502 7.973 -1.042 1.00 89.62 110 PRO A O 1
ATOM 858 N N . VAL A 1 111 ? 7.881 6.649 -2.817 1.00 84.56 111 VAL A N 1
ATOM 859 C CA . VAL A 1 111 ? 9.299 6.418 -2.568 1.00 84.56 111 VAL A CA 1
ATOM 860 C C . VAL A 1 111 ? 10.118 6.893 -3.757 1.00 84.56 111 VAL A C 1
ATOM 862 O O . VAL A 1 111 ? 9.727 6.726 -4.917 1.00 84.56 111 VAL A O 1
ATOM 865 N N . ASP A 1 112 ? 11.269 7.482 -3.447 1.00 81.62 112 ASP A N 1
ATOM 866 C CA . ASP A 1 112 ? 12.204 8.031 -4.429 1.00 81.62 112 ASP A CA 1
ATOM 867 C C . ASP A 1 112 ? 13.069 6.905 -4.990 1.00 81.62 112 ASP A C 1
ATOM 869 O O . ASP A 1 112 ? 14.249 6.762 -4.689 1.00 81.62 112 ASP A O 1
ATOM 873 N N . MET A 1 113 ? 12.418 6.045 -5.764 1.00 75.38 113 MET A N 1
ATOM 874 C CA . MET A 1 113 ? 13.011 4.886 -6.429 1.00 75.38 113 MET A CA 1
ATOM 875 C C . MET A 1 113 ? 12.897 5.021 -7.949 1.00 75.38 113 MET A C 1
ATOM 877 O O . MET A 1 113 ? 12.853 4.022 -8.664 1.00 75.38 113 MET A O 1
ATOM 881 N N . ASP A 1 114 ? 12.808 6.265 -8.429 1.00 75.50 114 ASP A N 1
ATOM 882 C CA . ASP A 1 114 ? 12.829 6.564 -9.852 1.00 75.50 114 ASP A CA 1
ATOM 883 C C . ASP A 1 114 ? 14.172 6.131 -10.456 1.00 75.50 114 ASP A C 1
ATOM 885 O O . ASP A 1 114 ? 15.249 6.284 -9.865 1.00 75.50 114 ASP A O 1
ATOM 889 N N . GLN A 1 115 ? 14.083 5.540 -11.643 1.00 67.69 115 GLN A N 1
ATOM 890 C CA . GLN A 1 115 ? 15.238 5.087 -12.406 1.00 67.69 115 GLN A CA 1
ATOM 891 C C . GLN A 1 115 ? 15.974 6.280 -13.036 1.00 67.69 115 GLN A C 1
ATOM 893 O O . GLN A 1 115 ? 15.348 7.306 -13.311 1.00 67.69 115 GLN A O 1
ATOM 898 N N . PRO A 1 116 ? 17.278 6.144 -13.347 1.00 63.41 116 PRO A N 1
ATOM 899 C CA . PRO A 1 116 ? 18.164 4.999 -13.084 1.00 63.41 116 PRO A CA 1
ATOM 900 C C . PRO A 1 116 ? 18.889 5.072 -11.730 1.00 63.41 116 PRO A C 1
ATOM 902 O O . PRO A 1 116 ? 19.641 4.170 -11.378 1.00 63.41 116 PRO A O 1
ATOM 905 N N . GLU A 1 117 ? 18.711 6.163 -10.991 1.00 66.06 117 GLU A N 1
ATOM 906 C CA . GLU A 1 117 ? 19.587 6.514 -9.872 1.00 66.06 117 GLU A CA 1
ATOM 907 C C . GLU A 1 117 ? 19.223 5.791 -8.575 1.00 66.06 117 GLU A C 1
ATOM 909 O O . GLU A 1 117 ? 20.081 5.666 -7.703 1.00 66.06 117 GLU A O 1
ATOM 914 N N . PHE A 1 118 ? 17.968 5.333 -8.434 1.00 70.81 118 PHE A N 1
ATOM 915 C CA . PHE A 1 118 ? 17.446 4.741 -7.196 1.00 70.81 118 PHE A CA 1
ATOM 916 C C . PHE A 1 118 ? 17.888 5.538 -5.961 1.00 70.81 118 PHE A C 1
ATOM 918 O O . PHE A 1 118 ? 18.319 4.975 -4.955 1.00 70.81 118 PHE A O 1
ATOM 925 N N . SER A 1 119 ? 17.841 6.867 -6.057 1.00 71.50 119 SER A N 1
ATOM 926 C CA . SER A 1 119 ? 18.508 7.780 -5.123 1.00 71.50 119 SER A CA 1
ATOM 927 C C . SER A 1 119 ? 18.001 7.644 -3.682 1.00 71.50 119 SER A C 1
ATOM 929 O O . SER A 1 119 ? 18.725 7.936 -2.728 1.00 71.50 119 SER A O 1
ATOM 931 N N . GLY A 1 120 ? 16.791 7.113 -3.496 1.00 70.38 120 GLY A N 1
ATOM 932 C CA . GLY A 1 120 ? 16.240 6.753 -2.198 1.00 70.38 120 GLY A CA 1
ATOM 933 C C . GLY A 1 120 ? 16.781 5.452 -1.601 1.00 70.38 120 GLY A C 1
ATOM 934 O O . GLY A 1 120 ? 16.671 5.291 -0.393 1.00 70.38 120 GLY A O 1
ATOM 935 N N . ALA A 1 121 ? 17.390 4.537 -2.364 1.00 71.25 121 ALA A N 1
ATOM 936 C CA . ALA A 1 121 ? 17.706 3.171 -1.919 1.00 71.25 121 ALA A CA 1
ATOM 937 C C . ALA A 1 121 ? 18.605 3.109 -0.674 1.00 71.25 121 ALA A C 1
ATOM 939 O O . ALA A 1 121 ? 18.415 2.245 0.183 1.00 71.25 121 ALA A O 1
ATOM 940 N N . ALA A 1 122 ? 19.563 4.033 -0.550 1.00 66.75 122 ALA A N 1
ATOM 941 C CA . ALA A 1 122 ? 20.414 4.147 0.633 1.00 66.75 122 ALA A CA 1
ATOM 942 C C . ALA A 1 122 ? 19.626 4.641 1.857 1.00 66.75 122 ALA A C 1
ATOM 944 O O . ALA A 1 122 ? 19.695 4.031 2.919 1.00 66.75 122 ALA A O 1
ATOM 945 N N . ARG A 1 123 ? 18.828 5.706 1.692 1.00 71.06 123 ARG A N 1
ATOM 946 C CA . ARG A 1 123 ? 17.970 6.273 2.749 1.00 71.06 123 ARG A CA 1
ATOM 947 C C . ARG A 1 123 ? 16.875 5.301 3.194 1.00 71.06 123 ARG A C 1
ATOM 949 O O . ARG A 1 123 ? 16.453 5.321 4.340 1.00 71.06 123 ARG A O 1
ATOM 956 N N . LEU A 1 124 ? 16.425 4.475 2.263 1.00 70.88 124 LEU A N 1
ATOM 957 C CA . LEU A 1 124 ? 15.442 3.417 2.439 1.00 70.88 124 LEU A CA 1
ATOM 958 C C . LEU A 1 124 ? 16.067 2.116 2.959 1.00 70.88 124 LEU A C 1
ATOM 960 O O . LEU A 1 124 ? 15.352 1.141 3.164 1.00 70.88 124 LEU A O 1
ATOM 964 N N . GLU A 1 125 ? 17.393 2.086 3.140 1.00 78.06 125 GLU A N 1
ATOM 965 C CA . GLU A 1 125 ? 18.158 0.943 3.643 1.00 78.06 125 GLU A CA 1
ATOM 966 C C . GLU A 1 125 ? 17.956 -0.363 2.842 1.00 78.06 125 GLU A C 1
ATOM 968 O O . GLU A 1 125 ? 18.098 -1.472 3.370 1.00 78.06 125 GLU A O 1
ATOM 973 N N . VAL A 1 126 ? 17.649 -0.240 1.548 1.00 79.50 126 VAL A N 1
ATOM 974 C CA . VAL A 1 126 ? 17.447 -1.359 0.608 1.00 79.50 126 VAL A CA 1
ATOM 975 C C . VAL A 1 126 ? 18.587 -1.492 -0.408 1.00 79.50 126 VAL A C 1
ATOM 977 O O . VAL A 1 126 ? 18.504 -2.271 -1.354 1.00 79.50 126 VAL A O 1
ATOM 980 N N . LEU A 1 127 ? 19.688 -0.763 -0.211 1.00 78.69 127 LEU A N 1
ATOM 981 C CA . LEU A 1 127 ? 20.834 -0.760 -1.124 1.00 78.69 127 LEU A CA 1
ATOM 982 C C . LEU A 1 127 ? 21.466 -2.154 -1.300 1.00 78.69 127 LEU A C 1
ATOM 984 O O . LEU A 1 127 ? 21.811 -2.536 -2.414 1.00 78.69 127 LEU A O 1
ATOM 988 N N . GLN A 1 128 ? 21.555 -2.948 -0.227 1.00 79.19 128 GLN A N 1
ATOM 989 C CA . GLN A 1 128 ? 22.050 -4.330 -0.309 1.00 79.19 128 GLN A CA 1
ATOM 990 C C . GLN A 1 128 ? 21.087 -5.257 -1.063 1.00 79.19 128 GLN A C 1
ATOM 992 O O . GLN A 1 128 ? 21.531 -6.169 -1.757 1.00 79.19 128 GLN A O 1
ATOM 997 N N . ASP A 1 129 ? 19.774 -5.044 -0.935 1.00 81.00 129 ASP A N 1
ATOM 998 C CA . ASP A 1 129 ? 18.780 -5.805 -1.697 1.00 81.00 129 ASP A CA 1
ATOM 999 C C . ASP A 1 129 ? 18.874 -5.463 -3.190 1.00 81.00 129 ASP A C 1
ATOM 1001 O O . ASP A 1 129 ? 18.868 -6.370 -4.017 1.00 81.00 129 ASP A O 1
ATOM 1005 N N . LEU A 1 130 ? 19.061 -4.182 -3.530 1.00 77.38 130 LEU A N 1
ATOM 1006 C CA . LEU A 1 130 ? 19.281 -3.736 -4.908 1.00 77.38 130 LEU A CA 1
ATOM 1007 C C . LEU A 1 130 ? 20.547 -4.371 -5.511 1.00 77.38 130 LEU A C 1
ATOM 1009 O O . LEU A 1 130 ? 20.492 -4.904 -6.616 1.00 77.38 130 LEU A O 1
ATOM 1013 N N . GLN A 1 131 ? 21.658 -4.404 -4.765 1.00 80.56 131 GLN A N 1
ATOM 1014 C CA . GLN A 1 131 ? 22.905 -5.056 -5.195 1.00 80.56 131 GLN A CA 1
ATOM 1015 C C . GLN A 1 131 ? 22.733 -6.562 -5.442 1.00 80.56 131 GLN A C 1
ATOM 1017 O O . GLN A 1 131 ? 23.256 -7.100 -6.410 1.00 80.56 131 GLN A O 1
ATOM 1022 N N . ARG A 1 132 ? 21.961 -7.262 -4.603 1.00 83.94 132 ARG A N 1
ATOM 1023 C CA . ARG A 1 132 ? 21.670 -8.698 -4.795 1.00 83.94 132 ARG A CA 1
ATOM 1024 C C . ARG A 1 132 ? 20.830 -8.987 -6.038 1.00 83.94 132 ARG A C 1
ATOM 1026 O O . ARG A 1 132 ? 20.767 -10.134 -6.469 1.00 83.94 132 ARG A O 1
ATOM 1033 N N . MET A 1 133 ? 20.158 -7.975 -6.575 1.00 81.19 133 MET A N 1
ATOM 1034 C CA . MET A 1 133 ? 19.311 -8.079 -7.758 1.00 81.19 133 MET A CA 1
ATOM 1035 C C . MET A 1 133 ? 19.987 -7.540 -9.021 1.00 81.19 133 MET A C 1
ATOM 1037 O O . MET A 1 133 ? 19.320 -7.353 -10.043 1.00 81.19 133 MET A O 1
ATOM 1041 N N . GLU A 1 134 ? 21.296 -7.292 -8.974 1.00 78.75 134 GLU A N 1
ATOM 1042 C CA . GLU A 1 134 ? 22.074 -6.890 -10.139 1.00 78.75 134 GLU A CA 1
ATOM 1043 C C . GLU A 1 134 ? 21.893 -7.906 -11.285 1.00 78.75 134 GLU A C 1
ATOM 1045 O O . GLU A 1 134 ? 21.930 -9.122 -11.087 1.00 78.75 134 GLU A O 1
ATOM 1050 N N . GLY A 1 135 ? 21.597 -7.406 -12.488 1.00 76.69 135 GLY A N 1
ATOM 1051 C CA . GLY A 1 135 ? 21.277 -8.230 -13.662 1.00 76.69 135 GLY A CA 1
ATOM 1052 C C . GLY A 1 135 ? 19.807 -8.654 -13.808 1.00 76.69 135 GLY A C 1
ATOM 1053 O O . GLY A 1 135 ? 19.444 -9.185 -14.856 1.00 76.69 135 GLY A O 1
ATOM 1054 N N . GLN A 1 136 ? 18.942 -8.405 -12.818 1.00 80.50 136 GLN A N 1
ATOM 1055 C CA . GLN A 1 136 ? 17.487 -8.517 -12.994 1.00 80.50 136 GLN A CA 1
ATOM 1056 C C . GLN A 1 136 ? 16.926 -7.331 -13.784 1.00 80.50 136 GLN A C 1
ATOM 1058 O O . GLN A 1 136 ? 17.546 -6.270 -13.863 1.00 80.50 136 GLN A O 1
ATOM 1063 N N . SER A 1 137 ? 15.723 -7.500 -14.344 1.00 79.25 137 SER A N 1
ATOM 1064 C CA . SER A 1 137 ? 15.029 -6.378 -14.980 1.00 79.25 137 SER A CA 1
ATOM 1065 C C . SER A 1 137 ? 14.752 -5.270 -13.964 1.00 79.25 137 SER A C 1
ATOM 1067 O O . SER A 1 137 ? 14.524 -5.527 -12.776 1.00 79.25 137 SER A O 1
ATOM 1069 N N . VAL A 1 138 ? 14.751 -4.029 -14.436 1.00 70.06 138 VAL A N 1
ATOM 1070 C CA . VAL A 1 138 ? 14.626 -2.865 -13.557 1.00 70.06 138 VAL A CA 1
ATOM 1071 C C . VAL A 1 138 ? 13.243 -2.799 -12.896 1.00 70.06 138 VAL A C 1
ATOM 1073 O O . VAL A 1 138 ? 13.131 -2.452 -11.721 1.00 70.06 138 VAL A O 1
ATOM 1076 N N . ASP A 1 139 ? 12.198 -3.251 -13.593 1.00 71.50 139 ASP A N 1
ATOM 1077 C CA . ASP A 1 139 ? 10.852 -3.383 -13.025 1.00 71.50 139 ASP A CA 1
ATOM 1078 C C . ASP A 1 139 ? 10.826 -4.421 -11.898 1.00 71.50 139 ASP A C 1
ATOM 1080 O O . ASP A 1 139 ? 10.267 -4.181 -10.826 1.00 71.50 139 ASP A O 1
ATOM 1084 N N . THR A 1 140 ? 11.501 -5.561 -12.092 1.00 75.50 140 THR A N 1
ATOM 1085 C CA . THR A 1 140 ? 11.638 -6.591 -11.052 1.00 75.50 140 THR A CA 1
ATOM 1086 C C . THR A 1 140 ? 12.323 -6.035 -9.806 1.00 75.50 140 THR A C 1
ATOM 1088 O O . THR A 1 140 ? 11.859 -6.297 -8.695 1.00 75.50 140 THR A O 1
ATOM 1091 N N . GLN A 1 141 ? 13.387 -5.243 -9.976 1.00 74.06 141 GLN A N 1
ATOM 1092 C CA . GLN A 1 141 ? 14.066 -4.562 -8.870 1.00 74.06 141 GLN A CA 1
ATOM 1093 C C . GLN A 1 141 ? 13.115 -3.610 -8.139 1.00 74.06 141 GLN A C 1
ATOM 1095 O O . GLN A 1 141 ? 12.954 -3.732 -6.926 1.00 74.06 141 GLN A O 1
ATOM 1100 N N . GLY A 1 142 ? 12.410 -2.738 -8.864 1.00 74.12 142 GLY A N 1
ATOM 1101 C CA . GLY A 1 142 ? 11.437 -1.809 -8.284 1.00 74.12 142 GLY A CA 1
ATOM 1102 C C . GLY A 1 142 ? 10.384 -2.511 -7.419 1.00 74.12 142 GLY A C 1
ATOM 1103 O O . GLY A 1 142 ? 10.260 -2.215 -6.230 1.00 74.12 142 GLY A O 1
ATOM 1104 N N . TYR A 1 143 ? 9.669 -3.499 -7.967 1.00 74.69 143 TYR A N 1
ATOM 1105 C CA . TYR A 1 143 ? 8.606 -4.209 -7.237 1.00 74.69 143 TYR A CA 1
ATOM 1106 C C . TYR A 1 143 ? 9.112 -5.060 -6.066 1.00 74.69 143 TYR A C 1
ATOM 1108 O O . TYR A 1 143 ? 8.403 -5.247 -5.070 1.00 74.69 143 TYR A O 1
ATOM 1116 N N . ALA A 1 144 ? 10.325 -5.605 -6.154 1.00 74.88 144 ALA A N 1
ATOM 1117 C CA . ALA A 1 144 ? 10.923 -6.317 -5.031 1.00 74.88 144 ALA A CA 1
ATOM 1118 C C . ALA A 1 144 ? 11.252 -5.360 -3.878 1.00 74.88 144 ALA A C 1
ATOM 1120 O O . ALA A 1 144 ? 10.958 -5.672 -2.723 1.00 74.88 144 ALA A O 1
ATOM 1121 N N . LEU A 1 145 ? 11.790 -4.178 -4.189 1.00 78.38 145 LEU A N 1
ATOM 1122 C CA . LEU A 1 145 ? 12.159 -3.169 -3.196 1.00 78.38 145 LEU A CA 1
ATOM 1123 C C . LEU A 1 145 ? 10.920 -2.568 -2.526 1.00 78.38 145 LEU A C 1
ATOM 1125 O O . LEU A 1 145 ? 10.900 -2.447 -1.305 1.00 78.38 145 LEU A O 1
ATOM 1129 N N . LEU A 1 146 ? 9.848 -2.299 -3.280 1.00 77.56 146 LEU A N 1
ATOM 1130 C CA . LEU A 1 146 ? 8.557 -1.899 -2.703 1.00 77.56 146 LEU A CA 1
ATOM 1131 C C . LEU A 1 146 ? 8.032 -2.945 -1.711 1.00 77.56 146 LEU A C 1
ATOM 1133 O O . LEU A 1 146 ? 7.613 -2.599 -0.608 1.00 77.56 146 LEU A O 1
ATOM 1137 N N . GLY A 1 147 ? 8.134 -4.230 -2.063 1.00 75.75 147 GLY A N 1
ATOM 1138 C CA . GLY A 1 147 ? 7.765 -5.319 -1.162 1.00 75.75 147 GLY A CA 1
ATOM 1139 C C . GLY A 1 147 ? 8.644 -5.396 0.090 1.00 75.75 147 GLY A C 1
ATOM 1140 O O . GLY A 1 147 ? 8.146 -5.668 1.179 1.00 75.75 147 GLY A O 1
ATOM 1141 N N . ARG A 1 148 ? 9.949 -5.119 -0.028 1.00 79.00 148 ARG A N 1
ATOM 1142 C CA . ARG A 1 148 ? 10.857 -5.038 1.129 1.00 79.00 148 ARG A CA 1
ATOM 1143 C C . ARG A 1 148 ? 10.495 -3.887 2.058 1.00 79.00 148 ARG A C 1
ATOM 1145 O O . ARG A 1 148 ? 10.520 -4.080 3.269 1.00 79.00 148 ARG A O 1
ATOM 1152 N N . LEU A 1 149 ? 10.129 -2.730 1.512 1.00 78.25 149 LEU A N 1
ATOM 1153 C CA . LEU A 1 149 ? 9.691 -1.578 2.301 1.00 78.25 149 LEU A CA 1
ATOM 1154 C C . LEU A 1 149 ? 8.378 -1.854 3.026 1.00 78.25 149 LEU A C 1
ATOM 1156 O O . LEU A 1 149 ? 8.277 -1.571 4.218 1.00 78.25 149 LEU A O 1
ATOM 1160 N N . ALA A 1 150 ? 7.425 -2.484 2.340 1.00 75.19 150 ALA A N 1
ATOM 1161 C CA . ALA A 1 150 ? 6.175 -2.935 2.937 1.00 75.19 150 ALA A CA 1
ATOM 1162 C C . ALA A 1 150 ? 6.402 -3.873 4.132 1.00 75.19 150 ALA A C 1
ATOM 1164 O O . ALA A 1 150 ? 5.754 -3.716 5.161 1.00 75.19 150 ALA A O 1
ATOM 1165 N N . LEU A 1 151 ? 7.342 -4.816 4.021 1.00 73.12 151 LEU A N 1
ATOM 1166 C CA . LEU A 1 151 ? 7.674 -5.733 5.113 1.00 73.12 151 LEU A CA 1
ATOM 1167 C C . LEU A 1 151 ? 8.452 -5.044 6.241 1.00 73.12 151 LEU A C 1
ATOM 1169 O O . LEU A 1 151 ? 8.150 -5.263 7.408 1.00 73.12 151 LEU A O 1
ATOM 1173 N N . ARG A 1 152 ? 9.436 -4.199 5.910 1.00 75.31 152 ARG A N 1
ATOM 1174 C CA . ARG A 1 152 ? 10.308 -3.549 6.900 1.00 75.31 152 ARG A CA 1
ATOM 1175 C C . ARG A 1 152 ? 9.570 -2.522 7.748 1.00 75.31 152 ARG A C 1
ATOM 1177 O O . ARG A 1 152 ? 9.832 -2.429 8.936 1.00 75.31 152 ARG A O 1
ATOM 1184 N N . HIS A 1 153 ? 8.688 -1.743 7.131 1.00 67.19 153 HIS A N 1
ATOM 1185 C CA . HIS A 1 153 ? 7.902 -0.730 7.831 1.00 67.19 153 HIS A CA 1
ATOM 1186 C C . HIS A 1 153 ? 6.528 -1.257 8.275 1.00 67.19 153 HIS A C 1
ATOM 1188 O O . HIS A 1 153 ? 5.803 -0.563 8.982 1.00 67.19 153 HIS A O 1
ATOM 1194 N N . GLY A 1 154 ? 6.149 -2.463 7.843 1.00 55.62 154 GLY A N 1
ATOM 1195 C CA . GLY A 1 154 ? 4.945 -3.144 8.306 1.00 55.62 154 GLY A CA 1
ATOM 1196 C C . GLY A 1 154 ? 5.121 -3.870 9.644 1.00 55.62 154 GLY A C 1
ATOM 1197 O O . GLY A 1 154 ? 4.148 -3.951 10.394 1.00 55.62 154 GLY A O 1
ATOM 1198 N N . ALA A 1 155 ? 6.327 -4.377 9.925 1.00 45.62 155 ALA A N 1
ATOM 1199 C CA . ALA A 1 155 ? 6.685 -5.081 11.160 1.00 45.62 155 ALA A CA 1
ATOM 1200 C C . ALA A 1 155 ? 6.909 -4.141 12.354 1.00 45.62 155 ALA A C 1
ATOM 1202 O O . ALA A 1 155 ? 7.445 -3.028 12.146 1.00 45.62 155 ALA A O 1
#

Radius of gyration: 15.15 Å; Cα contacts (8 Å, |Δi|>4): 237; chains: 1; bounding box: 38×32×32 Å

Sequence (155 aa):
MPPLVKLSLDTFAAWRAGVPESEVLHVKGFGCNVGSYYDADALDATRDFSLIAWDGDLQNAAFTRLVPKFLASRETNKVVAFRIRSQLDAFLADWKDVADSFPGRMAVVPVDMDQPEFSGAARLEVLQDLQRMEGQSVDTQGYALLGRLALRHGA

Mean predicted aligned error: 6.19 Å

Solvent-accessible surface area (backbone atoms only — not comparable to full-atom values): 8716 Å² total; per-residue (Å²): 124,63,28,57,39,81,33,48,76,77,54,39,57,65,56,52,70,77,38,71,94,46,61,54,45,75,47,68,48,55,69,76,82,42,68,74,86,51,49,67,63,57,50,59,73,41,69,79,41,36,36,37,29,40,68,44,70,79,35,85,32,19,62,36,51,47,55,64,54,51,43,70,73,37,92,74,30,32,38,39,29,50,38,44,50,89,52,42,67,63,52,50,62,66,42,40,69,61,20,62,75,38,64,72,34,30,36,36,31,61,37,57,55,48,83,91,70,35,76,31,30,66,84,68,72,40,46,6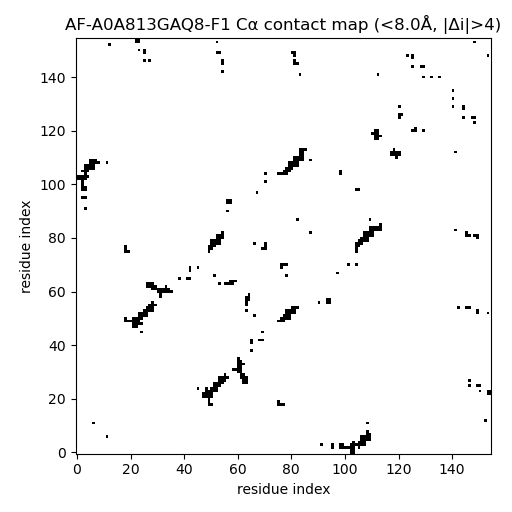8,60,53,60,74,44,66,90,54,57,70,66,60,50,52,58,52,50,38,51,48,49,45,52,64,73,43,104